Protein AF-A0Z032-F1 (afdb_monomer)

Mean predicted aligned error: 7.41 Å

pLDDT: mean 84.26, std 13.98, range [38.53, 97.0]

Nearest PDB st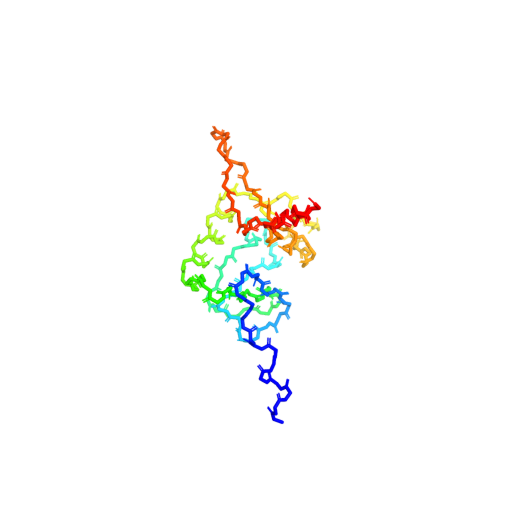ructures (foldseek):
  3okg-assembly3_B  TM=4.771E-01  e=6.243E+00  Caldanaerobacter subterraneus subsp. tengcongensis MB4
  6c9g-assembly1_B  TM=2.015E-01  e=5.875E+00  Homo sapiens

Foldseek 3Di:
DVVVVVVLDAAQFAKDKAWPDPSACWWADFKWALLRGQQIDRDDDHGTIGIHGHPPDDSVVVNVLSNVCSVQSVSSVQWDDDNGMTGHDSVVVRVCAPAPHWDQHPVRDTHGNGHHDDDPPPPPPD

Sequence (126 aa):
MQSEIKHFERHPYLWKIHSAFLAADFWLINKGTKEQLGKPIREYKKGCFGMLAPKYLDPKYSYYLCEFIWQSGLWQTYSCGAITWQHLRISDVRNVFEPGSYLLTSEGNAVLIAPVKLQVSTASLA

Solvent-accessible surface area (backbone atoms only — not comparable to full-atom values): 7380 Å² total; per-residue (Å²): 122,78,72,67,60,66,75,73,62,58,40,68,74,45,68,49,78,42,74,74,42,87,85,32,72,31,25,25,34,25,66,38,47,63,89,48,29,45,37,59,37,84,65,92,55,95,72,20,34,13,38,29,55,17,62,80,46,57,57,68,58,50,47,52,52,38,40,51,48,36,74,70,51,56,43,60,75,59,56,41,76,52,98,76,54,24,33,57,54,71,65,60,58,50,57,53,51,32,66,58,24,63,46,75,45,99,86,71,47,77,45,74,66,24,59,65,76,78,76,78,78,77,74,73,87,122

Secondary structure (DSSP, 8-state):
-HHHHGGGPPPSS--EEEET-TT-SEEE--EESGGGTT-EESS--TTPEEEE--TTS-HHHHHHHHHHHHHTT-GGGS-EEETTEEE--HHHHHHHTSTT-EEEPTTS-EEE-S------------

Structure (mmCIF, N/CA/C/O backbone):
data_AF-A0Z032-F1
#
_entry.id   AF-A0Z032-F1
#
loop_
_atom_site.group_PDB
_atom_site.id
_atom_site.type_symbol
_atom_site.label_atom_id
_atom_site.label_alt_id
_atom_site.label_comp_id
_atom_site.label_asym_id
_atom_site.label_entity_id
_atom_site.label_seq_id
_atom_site.pdbx_PDB_ins_code
_atom_site.Cartn_x
_atom_site.Cartn_y
_atom_site.Cartn_z
_atom_site.occupancy
_atom_site.B_iso_or_equiv
_atom_site.auth_seq_id
_atom_site.auth_comp_id
_atom_site.auth_asym_id
_atom_site.auth_atom_id
_atom_site.pdbx_PDB_model_num
ATOM 1 N N . MET A 1 1 ? 19.347 -20.477 -12.441 1.00 43.75 1 MET A N 1
ATOM 2 C CA . MET A 1 1 ? 18.309 -19.836 -13.283 1.00 43.75 1 MET A CA 1
ATOM 3 C C . MET A 1 1 ? 16.873 -20.189 -12.868 1.00 43.75 1 MET A C 1
ATOM 5 O O . MET A 1 1 ? 16.026 -19.316 -12.910 1.00 43.75 1 MET A O 1
ATOM 9 N N . GLN A 1 2 ? 16.567 -21.412 -12.402 1.00 38.53 2 GLN A N 1
ATOM 10 C CA . GLN A 1 2 ? 15.217 -21.773 -11.906 1.00 38.53 2 GLN A CA 1
ATOM 11 C C . GLN A 1 2 ? 14.861 -21.239 -10.500 1.00 38.53 2 GLN A C 1
ATOM 13 O O . GLN A 1 2 ? 13.692 -21.243 -10.124 1.00 38.53 2 GLN A O 1
ATOM 18 N N . SER A 1 3 ? 15.836 -20.763 -9.719 1.00 46.62 3 SER A N 1
ATOM 19 C CA . SER A 1 3 ? 15.624 -20.250 -8.356 1.00 46.62 3 SER A CA 1
ATOM 20 C C . SER A 1 3 ? 15.074 -18.818 -8.305 1.00 46.62 3 SER A C 1
ATOM 22 O O . SER A 1 3 ? 14.310 -18.500 -7.396 1.00 46.62 3 SER A O 1
ATOM 24 N N . GLU A 1 4 ? 15.402 -17.970 -9.284 1.00 43.50 4 GLU A N 1
ATOM 25 C CA . GLU A 1 4 ? 14.917 -16.580 -9.349 1.00 43.50 4 GLU A CA 1
ATOM 26 C C . GLU A 1 4 ? 13.443 -16.493 -9.768 1.00 43.50 4 GLU A C 1
ATOM 28 O O . GLU A 1 4 ? 12.715 -15.618 -9.306 1.00 43.50 4 GLU A O 1
ATOM 33 N N . ILE A 1 5 ? 12.962 -17.457 -10.559 1.00 49.69 5 ILE A N 1
ATOM 34 C CA . ILE A 1 5 ? 11.588 -17.482 -11.084 1.00 49.69 5 ILE A CA 1
ATOM 35 C C . ILE A 1 5 ? 10.552 -17.689 -9.960 1.00 49.69 5 ILE A C 1
ATOM 37 O O . ILE A 1 5 ? 9.451 -17.144 -10.024 1.00 49.69 5 ILE A O 1
ATOM 41 N N . LYS A 1 6 ? 10.907 -18.395 -8.875 1.00 55.50 6 LYS A N 1
ATOM 42 C CA . LYS A 1 6 ? 9.986 -18.659 -7.751 1.00 55.50 6 LYS A CA 1
ATOM 43 C C . LYS A 1 6 ? 9.644 -17.418 -6.915 1.00 55.50 6 LYS A C 1
ATOM 45 O O . LYS A 1 6 ? 8.608 -17.398 -6.254 1.00 55.50 6 LYS A O 1
ATOM 50 N N . HIS A 1 7 ? 10.477 -16.375 -6.925 1.00 55.66 7 HIS A N 1
ATOM 51 C CA . HIS A 1 7 ? 10.221 -15.181 -6.106 1.00 55.66 7 HIS A CA 1
ATOM 52 C C . HIS A 1 7 ? 9.080 -14.315 -6.658 1.00 55.66 7 HIS A C 1
ATOM 54 O O . HIS A 1 7 ? 8.372 -13.666 -5.884 1.00 55.66 7 HIS A O 1
ATOM 60 N N . PHE A 1 8 ? 8.850 -14.368 -7.971 1.00 66.25 8 PHE A N 1
ATOM 61 C CA . PHE A 1 8 ? 7.888 -13.520 -8.680 1.00 66.25 8 PHE A CA 1
ATOM 62 C C . PHE A 1 8 ? 6.522 -14.175 -8.910 1.00 66.25 8 PHE A C 1
ATOM 64 O O . PHE A 1 8 ? 5.617 -13.546 -9.452 1.00 66.25 8 PHE A O 1
ATOM 71 N N . GLU A 1 9 ? 6.340 -15.426 -8.481 1.00 82.88 9 GLU A N 1
ATOM 72 C CA . GLU A 1 9 ? 5.056 -16.112 -8.608 1.00 82.88 9 GLU A CA 1
ATOM 73 C C . GLU A 1 9 ? 3.986 -15.406 -7.765 1.00 82.88 9 GLU A C 1
ATOM 75 O O . GLU A 1 9 ? 4.133 -15.255 -6.551 1.00 82.88 9 GLU A O 1
ATOM 80 N N . ARG A 1 10 ? 2.899 -14.944 -8.385 1.00 86.50 10 ARG A N 1
ATOM 81 C CA . ARG A 1 10 ? 1.808 -14.285 -7.655 1.00 86.50 10 ARG A CA 1
ATOM 82 C C . ARG A 1 10 ? 1.042 -15.309 -6.833 1.00 86.50 10 ARG A C 1
ATOM 84 O O . ARG A 1 10 ? 0.616 -16.334 -7.359 1.00 86.50 10 ARG A O 1
ATOM 91 N N . HIS A 1 11 ? 0.798 -14.999 -5.562 1.00 88.25 11 HIS A N 1
ATOM 92 C CA . HIS A 1 11 ? -0.159 -15.782 -4.791 1.00 88.25 11 HIS A CA 1
ATOM 93 C C . HIS A 1 11 ? -1.570 -15.558 -5.372 1.00 88.25 11 HIS A C 1
ATOM 95 O O . HIS A 1 11 ? -1.875 -14.433 -5.780 1.00 88.25 11 HIS A O 1
ATOM 101 N N . PRO A 1 12 ? -2.453 -16.574 -5.399 1.00 86.81 12 PRO A N 1
ATOM 102 C CA . PRO A 1 12 ? -3.811 -16.420 -5.921 1.00 86.81 12 PRO A CA 1
ATOM 103 C C . PRO A 1 12 ? -4.588 -15.249 -5.299 1.00 86.81 12 PRO A C 1
ATOM 105 O O . PRO A 1 12 ? -5.244 -14.499 -6.016 1.00 86.81 12 PRO A O 1
ATOM 108 N N . TYR A 1 13 ? -4.448 -15.061 -3.981 1.00 83.88 13 TYR A N 1
ATOM 109 C CA . TYR A 1 13 ? -5.280 -14.134 -3.195 1.00 83.88 13 TYR A CA 1
ATOM 110 C C . TYR A 1 13 ? -4.511 -13.161 -2.292 1.00 83.88 13 TYR A C 1
ATOM 112 O O . TYR A 1 13 ? -5.117 -12.277 -1.703 1.00 83.88 13 TYR A O 1
ATOM 120 N N . LEU A 1 14 ? -3.196 -13.331 -2.129 1.00 89.19 14 LEU A N 1
ATOM 121 C CA . LEU A 1 14 ? -2.433 -12.588 -1.121 1.00 89.19 14 LEU A CA 1
ATOM 122 C C . LEU A 1 14 ? -1.464 -11.631 -1.793 1.00 89.19 14 LEU A C 1
ATOM 124 O O . LEU A 1 14 ? -0.842 -11.965 -2.803 1.00 89.19 14 LEU A O 1
ATOM 128 N N . TRP A 1 15 ? -1.335 -10.455 -1.196 1.00 91.44 15 TRP A N 1
ATOM 129 C CA . TRP A 1 15 ? -0.356 -9.463 -1.599 1.00 91.44 15 TRP A CA 1
ATOM 130 C C . TRP A 1 15 ? 1.049 -9.931 -1.227 1.00 91.44 15 TRP A C 1
ATOM 132 O O . TRP A 1 15 ? 1.269 -10.462 -0.136 1.00 91.44 15 TRP A O 1
ATOM 142 N N . LYS A 1 16 ? 2.022 -9.700 -2.112 1.00 92.38 16 LYS A N 1
ATOM 143 C CA . LYS A 1 16 ? 3.444 -9.826 -1.761 1.00 92.38 16 LYS A CA 1
ATOM 144 C C . LYS A 1 16 ? 4.041 -8.433 -1.617 1.00 92.38 16 LYS A C 1
ATOM 146 O O . LYS A 1 16 ? 3.987 -7.631 -2.546 1.00 92.38 16 LYS A O 1
ATOM 151 N N . ILE A 1 17 ? 4.605 -8.159 -0.440 1.00 93.25 17 ILE A N 1
ATOM 152 C CA . ILE A 1 17 ? 5.095 -6.830 -0.054 1.00 93.25 17 ILE A CA 1
ATOM 153 C C . ILE A 1 17 ? 6.537 -6.946 0.431 1.00 93.25 17 ILE A C 1
ATOM 155 O O . ILE A 1 17 ? 6.822 -7.631 1.424 1.00 93.25 17 ILE A O 1
ATOM 159 N N . HIS A 1 18 ? 7.447 -6.260 -0.259 1.00 90.81 18 HIS A N 1
ATOM 160 C CA . HIS A 1 18 ? 8.886 -6.303 0.004 1.00 90.81 18 HIS A CA 1
ATOM 161 C C . HIS A 1 18 ? 9.522 -4.914 -0.114 1.00 90.81 18 HIS A C 1
ATOM 163 O O . HIS A 1 18 ? 9.108 -4.082 -0.918 1.00 90.81 18 HIS A O 1
ATOM 169 N N . SER A 1 19 ? 10.572 -4.654 0.663 1.00 8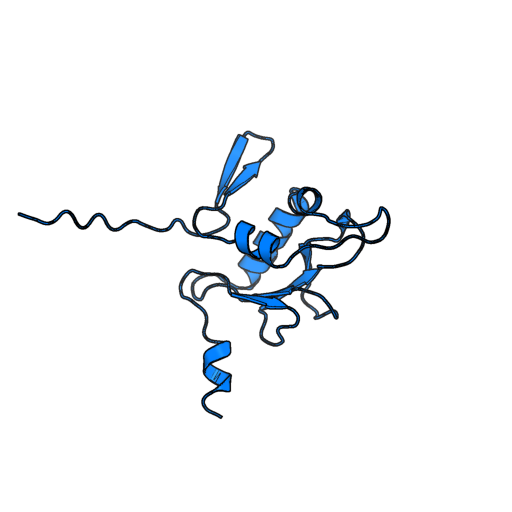7.50 19 SER A N 1
ATOM 170 C CA . SER A 1 19 ? 11.419 -3.473 0.473 1.00 87.50 19 SER A CA 1
ATOM 171 C C . SER A 1 19 ? 12.265 -3.626 -0.792 1.00 87.50 19 SER A C 1
ATOM 173 O O . SER A 1 19 ? 12.905 -4.662 -0.947 1.00 87.50 19 SER A O 1
ATOM 175 N N . ALA A 1 20 ? 12.316 -2.598 -1.646 1.00 72.25 20 ALA A N 1
ATOM 176 C CA . ALA A 1 20 ? 13.167 -2.576 -2.846 1.00 72.25 20 ALA A CA 1
ATOM 177 C C . ALA A 1 20 ? 12.985 -3.801 -3.773 1.00 72.25 20 ALA A C 1
ATOM 179 O O . ALA A 1 20 ? 13.926 -4.527 -4.080 1.00 72.25 20 ALA A O 1
ATOM 180 N N . PHE A 1 21 ? 11.747 -4.021 -4.219 1.00 80.06 21 PHE A N 1
ATOM 181 C CA . PHE A 1 21 ? 11.372 -5.130 -5.095 1.00 80.06 21 PHE A CA 1
ATOM 182 C C . PHE A 1 21 ? 11.221 -4.649 -6.543 1.00 80.06 21 PHE A C 1
ATOM 184 O O . PHE A 1 21 ? 10.351 -3.827 -6.822 1.00 80.06 21 PHE A O 1
ATOM 191 N N . LEU A 1 22 ? 12.083 -5.131 -7.448 1.00 75.75 22 LEU A N 1
ATOM 192 C CA . LEU A 1 22 ? 12.118 -4.683 -8.850 1.00 75.75 22 LEU A CA 1
ATOM 193 C C . LEU A 1 22 ? 10.936 -5.186 -9.684 1.00 75.75 22 LEU A C 1
ATOM 195 O O . LEU A 1 22 ? 10.499 -4.487 -10.585 1.00 75.75 22 LEU A O 1
ATOM 199 N N . ALA A 1 23 ? 10.397 -6.364 -9.370 1.00 84.88 23 ALA A N 1
ATOM 200 C CA . ALA A 1 23 ? 9.242 -6.924 -10.071 1.00 84.88 23 ALA A CA 1
ATOM 201 C C . ALA A 1 23 ? 7.902 -6.512 -9.447 1.00 84.88 23 ALA A C 1
ATOM 203 O O . ALA A 1 23 ? 6.898 -7.192 -9.642 1.00 84.88 23 ALA A O 1
ATOM 204 N N . ALA A 1 24 ? 7.894 -5.457 -8.632 1.00 91.88 24 ALA A N 1
ATOM 205 C CA . ALA A 1 24 ? 6.653 -4.904 -8.122 1.00 91.88 24 ALA A CA 1
ATOM 206 C C . ALA A 1 24 ? 5.807 -4.363 -9.280 1.00 91.88 24 ALA A C 1
ATOM 208 O O . ALA A 1 24 ? 6.345 -3.853 -10.261 1.00 91.88 24 ALA A O 1
ATOM 209 N N . ASP A 1 25 ? 4.487 -4.420 -9.133 1.00 94.06 25 ASP A N 1
ATOM 210 C CA . ASP A 1 25 ? 3.575 -3.741 -10.056 1.00 94.06 25 ASP A CA 1
ATOM 211 C C . ASP A 1 25 ? 3.652 -2.222 -9.893 1.00 94.06 25 ASP A C 1
ATOM 213 O O . ASP A 1 25 ? 3.531 -1.462 -10.852 1.00 94.06 25 ASP A O 1
ATOM 217 N N . PHE A 1 26 ? 3.823 -1.786 -8.647 1.00 95.44 26 PHE A N 1
ATOM 218 C CA . PHE A 1 26 ? 3.976 -0.398 -8.240 1.00 95.44 26 PHE A CA 1
ATOM 219 C C . PHE A 1 26 ? 4.628 -0.339 -6.855 1.00 95.44 26 PHE A C 1
ATOM 221 O O . PHE A 1 26 ? 4.845 -1.363 -6.199 1.00 95.44 26 PHE A O 1
ATOM 228 N N . TRP A 1 27 ? 4.931 0.868 -6.382 1.00 95.81 27 TRP A N 1
ATOM 229 C CA . TRP A 1 27 ? 5.599 1.072 -5.100 1.00 95.81 27 TRP A CA 1
ATOM 230 C C . TRP A 1 27 ? 4.821 2.023 -4.197 1.00 95.81 27 TRP A C 1
ATOM 232 O O . TRP A 1 27 ? 4.177 2.942 -4.682 1.00 95.81 27 TRP A O 1
ATOM 242 N N . LEU A 1 28 ? 4.911 1.838 -2.881 1.00 95.81 28 LEU A N 1
ATOM 243 C CA . LEU A 1 28 ? 4.400 2.772 -1.877 1.00 95.81 28 LEU A CA 1
ATOM 244 C C . LEU A 1 28 ? 5.546 3.586 -1.282 1.00 95.81 28 LEU A C 1
ATOM 246 O O . LEU A 1 28 ? 6.576 3.027 -0.878 1.00 95.81 28 LEU A O 1
ATOM 250 N N . ILE A 1 29 ? 5.354 4.900 -1.174 1.00 95.00 29 ILE A N 1
ATOM 251 C CA . ILE A 1 29 ? 6.310 5.780 -0.499 1.00 95.00 29 ILE A CA 1
ATOM 252 C C . ILE A 1 29 ? 6.382 5.406 0.985 1.00 95.00 29 ILE A C 1
ATOM 254 O O . ILE A 1 29 ? 5.418 5.538 1.729 1.00 95.00 29 ILE A O 1
ATOM 258 N N . ASN A 1 30 ? 7.553 4.957 1.429 1.00 93.06 30 ASN A N 1
ATOM 259 C CA . ASN A 1 30 ? 7.804 4.628 2.832 1.00 93.06 30 ASN A CA 1
ATOM 260 C C . ASN A 1 30 ? 8.296 5.841 3.625 1.00 93.06 30 ASN A C 1
ATOM 262 O O . ASN A 1 30 ? 7.925 5.991 4.774 1.00 93.06 30 ASN A O 1
ATOM 266 N N . LYS A 1 31 ? 9.157 6.685 3.044 1.00 92.12 31 LYS A N 1
ATOM 267 C CA . LYS A 1 31 ? 9.829 7.781 3.757 1.00 92.12 31 LYS A CA 1
ATOM 268 C C . LYS A 1 31 ? 9.504 9.121 3.120 1.00 92.12 31 LYS A C 1
ATOM 270 O O . LYS A 1 31 ? 9.633 9.259 1.901 1.00 92.12 31 LYS A O 1
ATOM 275 N N . GLY A 1 32 ? 9.171 10.107 3.942 1.00 90.88 32 GLY A N 1
ATOM 276 C CA . GLY A 1 32 ? 8.899 11.466 3.489 1.00 90.88 32 GLY A CA 1
ATOM 277 C C . GLY A 1 32 ? 8.125 12.277 4.518 1.00 90.88 32 GLY A C 1
ATOM 278 O O . GLY A 1 32 ? 8.200 12.018 5.721 1.00 90.88 32 GLY A O 1
ATOM 279 N N . THR A 1 33 ? 7.380 13.259 4.014 1.00 91.06 33 THR A N 1
ATOM 280 C CA . THR A 1 33 ? 6.383 13.989 4.809 1.00 91.06 33 THR A CA 1
ATOM 281 C C . THR A 1 33 ? 5.221 13.070 5.175 1.00 91.06 33 THR A C 1
ATOM 283 O O . THR A 1 33 ? 4.974 12.073 4.489 1.00 91.06 33 THR A O 1
ATOM 286 N N . LYS A 1 34 ? 4.500 13.402 6.250 1.00 91.00 34 LYS A N 1
ATOM 287 C CA . LYS A 1 34 ? 3.386 12.596 6.766 1.00 91.00 34 LYS A CA 1
ATOM 288 C C . LYS A 1 34 ? 2.318 12.343 5.698 1.00 91.00 34 LYS A C 1
ATOM 290 O O . LYS A 1 34 ? 1.774 11.248 5.607 1.00 91.00 34 LYS A O 1
ATOM 295 N N . GLU A 1 35 ? 2.077 13.333 4.849 1.00 91.44 35 GLU A N 1
ATOM 296 C CA . GLU A 1 35 ? 1.078 13.320 3.782 1.00 91.44 35 GLU A CA 1
ATOM 297 C C . GLU A 1 35 ? 1.515 12.475 2.580 1.00 91.44 35 GLU A C 1
ATOM 299 O O . GLU A 1 35 ? 0.678 12.033 1.799 1.00 91.44 35 GLU A O 1
ATOM 304 N N . GLN A 1 36 ? 2.816 12.236 2.408 1.00 92.62 36 GLN A N 1
ATOM 305 C CA . GLN A 1 36 ? 3.346 11.418 1.315 1.00 92.62 36 GLN A CA 1
ATOM 306 C C . GLN A 1 36 ? 3.386 9.926 1.650 1.00 92.62 36 GLN A C 1
ATOM 308 O O . GLN A 1 36 ? 3.524 9.111 0.736 1.00 92.62 36 GLN A O 1
ATOM 313 N N . LEU A 1 37 ? 3.299 9.560 2.930 1.00 94.19 37 LEU A N 1
ATOM 314 C CA . LEU A 1 37 ? 3.426 8.175 3.369 1.00 94.19 37 LEU A CA 1
ATOM 315 C C . LEU A 1 37 ? 2.329 7.292 2.776 1.00 94.19 37 LEU A C 1
ATOM 317 O O . LEU A 1 37 ? 1.150 7.629 2.798 1.00 94.19 37 LEU A O 1
ATOM 321 N N . GLY A 1 38 ? 2.738 6.147 2.237 1.00 94.88 38 GLY A N 1
ATOM 322 C CA . GLY A 1 38 ? 1.849 5.156 1.640 1.00 94.88 38 GLY A CA 1
ATOM 323 C C . GLY A 1 38 ? 1.254 5.557 0.290 1.00 94.88 38 GLY A C 1
ATOM 324 O O . GLY A 1 38 ? 0.518 4.763 -0.290 1.00 94.88 38 GLY A O 1
ATOM 325 N N . LYS A 1 39 ? 1.597 6.733 -0.258 1.00 96.56 39 LYS A N 1
ATOM 326 C CA . LYS A 1 39 ? 1.177 7.122 -1.608 1.00 96.56 39 LYS A CA 1
ATOM 327 C C . LYS A 1 39 ? 1.746 6.140 -2.641 1.00 96.56 39 LYS A C 1
ATOM 329 O O . LYS A 1 39 ? 2.966 5.919 -2.636 1.00 96.56 39 LYS A O 1
ATOM 334 N N . PRO A 1 40 ? 0.922 5.581 -3.544 1.00 97.00 40 PRO A N 1
ATOM 335 C CA . PRO A 1 40 ? 1.415 4.692 -4.580 1.00 97.00 40 PRO A CA 1
ATOM 336 C C . PRO A 1 40 ? 2.043 5.476 -5.743 1.00 97.00 40 PRO A C 1
ATOM 338 O O . PRO A 1 40 ? 1.530 6.498 -6.204 1.00 97.00 40 PRO A O 1
ATOM 341 N N . ILE A 1 41 ? 3.161 4.973 -6.253 1.00 95.50 41 ILE A N 1
ATOM 342 C CA . ILE A 1 41 ? 3.919 5.526 -7.377 1.00 95.50 41 ILE A CA 1
ATOM 343 C C . ILE A 1 41 ? 4.235 4.422 -8.387 1.00 95.50 41 ILE A C 1
ATOM 345 O O . ILE A 1 41 ? 4.454 3.268 -8.020 1.00 95.50 41 ILE A O 1
ATOM 349 N N . ARG A 1 42 ? 4.250 4.785 -9.672 1.00 93.38 42 ARG A N 1
ATOM 350 C CA . ARG A 1 42 ? 4.538 3.860 -10.782 1.00 93.38 42 ARG A CA 1
ATOM 351 C C . ARG A 1 42 ? 6.017 3.764 -11.130 1.00 93.38 42 ARG A C 1
ATOM 353 O O . ARG A 1 42 ? 6.411 2.860 -11.848 1.00 93.38 42 ARG A O 1
ATOM 360 N N . GLU A 1 43 ? 6.822 4.694 -10.638 1.00 90.38 43 GLU A N 1
ATOM 361 C CA . GLU A 1 43 ? 8.263 4.708 -10.850 1.00 90.38 43 GLU A CA 1
ATOM 362 C C . GLU A 1 43 ? 8.960 4.372 -9.539 1.00 90.38 43 GLU A C 1
ATOM 364 O O . GLU A 1 43 ? 8.634 4.922 -8.483 1.00 90.38 43 GLU A O 1
ATOM 369 N N . TYR A 1 44 ? 9.924 3.456 -9.595 1.00 86.06 44 TYR A N 1
ATOM 370 C CA . TYR A 1 44 ? 10.677 3.077 -8.412 1.00 86.06 44 TYR A CA 1
ATOM 371 C C . TYR A 1 44 ? 11.469 4.268 -7.861 1.00 86.06 44 TYR A C 1
ATOM 373 O O . TYR A 1 44 ? 12.272 4.891 -8.555 1.00 86.06 44 TYR A O 1
ATOM 381 N N . LYS A 1 45 ? 11.319 4.511 -6.557 1.00 85.12 45 LYS A N 1
ATOM 382 C CA . LYS A 1 45 ? 12.169 5.420 -5.787 1.00 85.12 45 LYS A CA 1
ATOM 383 C C . LYS A 1 45 ? 12.830 4.658 -4.645 1.00 85.12 45 LYS A C 1
ATOM 385 O O . LYS A 1 45 ? 12.177 3.887 -3.936 1.00 85.12 45 LYS A O 1
ATOM 390 N N . LYS A 1 46 ? 14.129 4.900 -4.432 1.00 85.62 46 LYS A N 1
ATOM 391 C CA . LYS A 1 46 ? 14.909 4.240 -3.375 1.00 85.62 46 LYS A CA 1
ATOM 392 C C . LYS A 1 46 ? 14.200 4.351 -2.023 1.00 85.62 46 LYS A C 1
ATOM 394 O O . LYS A 1 46 ? 13.846 5.441 -1.584 1.00 85.62 46 LYS A O 1
ATOM 399 N N . GLY A 1 47 ? 14.039 3.209 -1.360 1.00 84.88 47 GLY A N 1
ATOM 400 C CA . GLY A 1 47 ? 13.427 3.123 -0.035 1.00 84.88 47 GLY A CA 1
ATOM 401 C C . GLY A 1 47 ? 11.912 2.923 -0.028 1.00 84.88 47 GLY A C 1
ATOM 402 O O . GLY A 1 47 ? 11.364 2.810 1.061 1.00 84.88 47 GLY A O 1
ATOM 403 N N . CYS A 1 48 ? 11.245 2.837 -1.183 1.00 92.94 48 CYS A N 1
ATOM 404 C CA . CYS A 1 48 ? 9.825 2.484 -1.258 1.00 92.94 48 CYS A CA 1
ATOM 405 C C . CYS A 1 48 ? 9.574 0.983 -1.028 1.00 92.94 48 CYS A C 1
ATOM 407 O O . CYS A 1 48 ? 10.472 0.143 -1.184 1.00 92.94 48 CYS A O 1
ATOM 409 N N . PHE A 1 49 ? 8.334 0.645 -0.679 1.00 94.81 49 PHE A N 1
ATOM 410 C CA . PHE A 1 49 ? 7.872 -0.740 -0.607 1.00 94.81 49 PHE A CA 1
ATOM 411 C C . PHE A 1 49 ? 7.278 -1.152 -1.945 1.00 94.81 49 PHE A C 1
ATOM 413 O O . PHE A 1 49 ? 6.402 -0.468 -2.455 1.00 94.81 49 PHE A O 1
ATOM 420 N N . GLY A 1 50 ? 7.765 -2.240 -2.528 1.00 9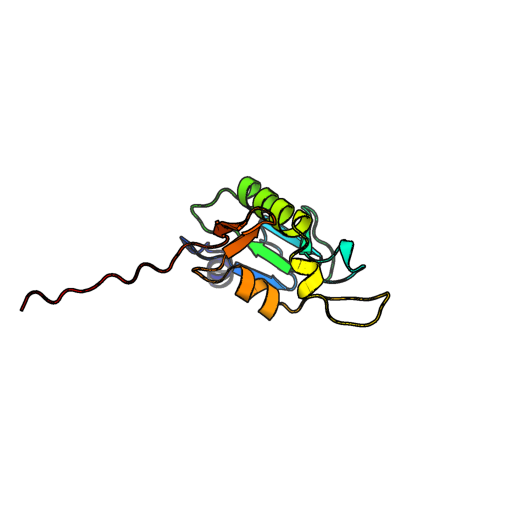4.88 50 GLY A N 1
ATOM 421 C CA . GLY A 1 50 ? 7.177 -2.807 -3.732 1.00 94.88 50 GLY A CA 1
ATOM 422 C C . GLY A 1 50 ? 5.942 -3.628 -3.397 1.00 94.88 50 GLY A C 1
ATOM 423 O O . GLY A 1 50 ? 5.970 -4.447 -2.472 1.00 94.88 50 GLY A O 1
ATOM 424 N N . MET A 1 51 ? 4.890 -3.400 -4.173 1.00 94.56 51 MET A N 1
ATOM 425 C CA . MET A 1 51 ? 3.610 -4.086 -4.089 1.00 94.56 51 MET A CA 1
ATOM 426 C C . MET A 1 51 ? 3.460 -4.996 -5.301 1.00 94.56 51 MET A C 1
ATOM 428 O O . MET A 1 51 ? 3.569 -4.543 -6.440 1.00 94.56 51 MET A O 1
ATOM 432 N N . LEU A 1 52 ? 3.200 -6.275 -5.059 1.00 93.81 52 LEU A N 1
ATOM 433 C CA . LEU A 1 52 ? 2.802 -7.214 -6.100 1.00 93.81 52 LEU A CA 1
ATOM 434 C C . LEU A 1 52 ? 1.382 -7.687 -5.814 1.00 93.81 52 LEU A C 1
ATOM 436 O O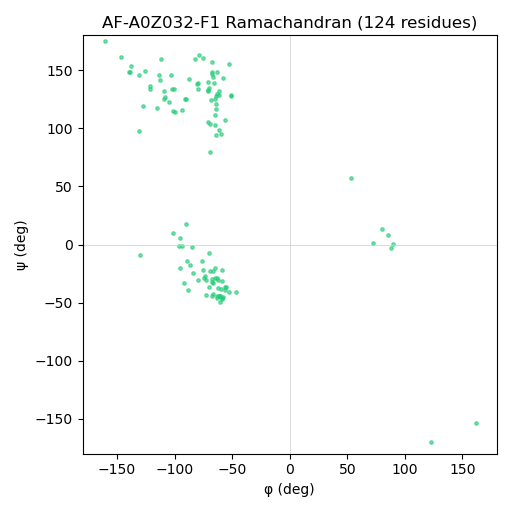 . LEU A 1 52 ? 1.122 -8.311 -4.776 1.00 93.81 52 LEU A O 1
ATOM 440 N N . ALA A 1 53 ? 0.483 -7.371 -6.740 1.00 92.69 53 ALA A N 1
ATOM 441 C CA . ALA A 1 53 ? -0.922 -7.711 -6.634 1.00 92.69 53 ALA A CA 1
ATOM 442 C C . ALA A 1 53 ? -1.138 -9.237 -6.719 1.00 92.69 53 ALA A C 1
ATOM 444 O O . ALA A 1 53 ? -0.399 -9.935 -7.434 1.00 92.69 53 ALA A O 1
ATOM 445 N N . PRO A 1 54 ? -2.163 -9.772 -6.030 1.00 91.88 54 PRO A N 1
ATOM 446 C CA . PRO A 1 54 ? -2.603 -11.152 -6.203 1.00 91.88 54 PRO A CA 1
ATOM 447 C C . PRO A 1 54 ? -2.895 -11.501 -7.667 1.00 91.88 54 PRO A C 1
ATOM 449 O O . PRO A 1 54 ? -3.245 -10.636 -8.463 1.00 91.88 54 PRO A O 1
ATOM 452 N N . LYS A 1 55 ? -2.813 -12.787 -8.025 1.00 90.25 55 LYS A N 1
ATOM 453 C CA . LYS A 1 55 ? -3.001 -13.254 -9.414 1.00 90.25 55 LYS A CA 1
ATOM 454 C C . LYS A 1 55 ? -4.350 -12.846 -10.021 1.00 90.25 55 LYS A C 1
ATOM 456 O O . LYS A 1 55 ? -4.412 -12.578 -11.215 1.00 90.25 55 LYS A O 1
ATOM 461 N N . TYR A 1 56 ? -5.412 -12.841 -9.217 1.00 87.19 56 TYR A N 1
ATOM 462 C CA . TYR A 1 56 ? -6.774 -12.548 -9.676 1.00 87.19 56 TYR A CA 1
ATOM 463 C C . TYR A 1 56 ? -7.190 -11.084 -9.499 1.00 87.19 56 TYR A C 1
ATOM 465 O O . TYR 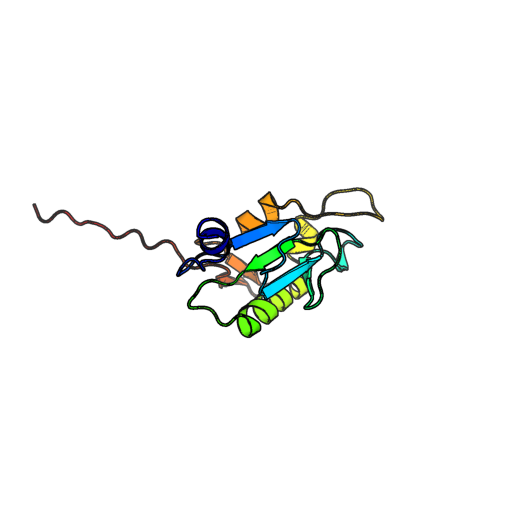A 1 56 ? -8.344 -10.752 -9.753 1.00 87.19 56 TYR A O 1
ATOM 473 N N . LEU A 1 57 ? -6.274 -10.216 -9.063 1.00 88.06 57 LEU A N 1
ATOM 474 C CA . LEU A 1 57 ? -6.524 -8.787 -8.938 1.00 88.06 57 LEU A CA 1
ATOM 475 C C . LEU A 1 57 ? -5.745 -8.047 -10.025 1.00 88.06 57 LEU A C 1
ATOM 477 O O . LEU A 1 57 ? -4.539 -8.242 -10.168 1.00 88.06 57 LEU A O 1
ATOM 481 N N . ASP A 1 58 ? -6.433 -7.206 -10.796 1.00 90.56 58 ASP A N 1
ATOM 482 C CA . ASP A 1 58 ? -5.775 -6.411 -11.828 1.00 90.56 58 ASP A CA 1
ATOM 483 C C . ASP A 1 58 ? -4.782 -5.416 -11.188 1.00 90.56 58 ASP A C 1
ATOM 485 O O . ASP A 1 58 ? -5.178 -4.647 -10.306 1.00 90.56 58 ASP A O 1
ATOM 489 N N . PRO A 1 59 ? -3.509 -5.375 -11.627 1.00 92.94 59 PRO A N 1
ATOM 490 C CA . PRO A 1 59 ? -2.511 -4.476 -11.053 1.00 92.94 59 PRO A CA 1
ATOM 491 C C . PRO A 1 59 ? -2.863 -2.984 -11.129 1.00 92.94 59 PRO A C 1
ATOM 493 O O . PRO A 1 59 ? -2.472 -2.221 -10.241 1.00 92.94 59 PRO A O 1
ATOM 496 N N . LYS A 1 60 ? -3.602 -2.535 -12.156 1.00 94.56 60 LYS A N 1
ATOM 497 C CA . LYS A 1 60 ? -4.031 -1.129 -12.247 1.00 94.56 60 LYS A CA 1
ATOM 498 C C . LYS A 1 60 ? -5.120 -0.851 -11.225 1.00 94.56 60 LYS A C 1
ATOM 500 O O . LYS A 1 60 ? -5.049 0.163 -10.538 1.00 94.56 60 LYS A O 1
ATOM 505 N N . TYR A 1 61 ? -6.086 -1.754 -11.082 1.00 92.19 61 TYR A N 1
ATOM 506 C CA . TYR A 1 61 ? -7.077 -1.656 -10.012 1.00 92.19 61 TYR A CA 1
ATOM 507 C C . TYR A 1 61 ? -6.406 -1.636 -8.629 1.00 92.19 61 TYR A C 1
ATOM 509 O O . TYR A 1 61 ? -6.713 -0.774 -7.809 1.00 92.19 61 TYR A O 1
ATOM 517 N N . SER A 1 62 ? -5.429 -2.515 -8.394 1.00 93.06 62 SER A N 1
ATOM 518 C CA . SER A 1 62 ? -4.628 -2.550 -7.165 1.00 93.06 62 SER A CA 1
ATOM 519 C C . SER A 1 62 ? -3.931 -1.224 -6.855 1.00 93.06 62 SER A C 1
ATOM 521 O O . SER A 1 62 ? -3.897 -0.814 -5.696 1.00 93.06 62 SER A O 1
ATOM 523 N N . TYR A 1 63 ? -3.410 -0.537 -7.874 1.00 96.12 63 TYR A N 1
ATOM 524 C CA . TYR A 1 63 ? -2.827 0.796 -7.723 1.00 96.12 63 TYR A CA 1
ATOM 525 C C . TYR A 1 63 ? -3.864 1.806 -7.211 1.00 96.12 63 TYR A C 1
ATOM 527 O O . TYR A 1 63 ? -3.617 2.483 -6.213 1.00 96.12 63 TYR A O 1
ATOM 535 N N . TYR A 1 64 ? -5.045 1.854 -7.837 1.00 95.19 64 TYR A N 1
ATOM 536 C CA . TYR A 1 64 ? -6.128 2.761 -7.437 1.00 95.19 64 TYR A CA 1
ATOM 537 C C . TYR A 1 64 ? -6.712 2.427 -6.059 1.00 95.19 64 TYR A C 1
ATOM 539 O O . TYR A 1 64 ? -7.065 3.335 -5.310 1.00 95.19 64 TYR A O 1
ATOM 547 N N . LEU A 1 65 ? -6.753 1.148 -5.675 1.00 92.75 65 LEU A N 1
ATOM 548 C CA . LEU A 1 65 ? -7.111 0.748 -4.312 1.00 92.75 65 LEU A CA 1
ATOM 549 C C . LEU A 1 65 ? -6.124 1.333 -3.290 1.00 92.75 65 LEU A C 1
ATOM 551 O O . LEU A 1 65 ? -6.538 1.873 -2.266 1.00 92.75 65 LEU A O 1
ATOM 555 N N . CYS A 1 66 ? -4.820 1.280 -3.567 1.00 95.12 66 CYS A N 1
ATOM 556 C CA . CYS A 1 66 ? -3.824 1.913 -2.703 1.00 95.12 66 CYS A CA 1
ATOM 557 C C . CYS A 1 66 ? -3.914 3.448 -2.715 1.00 95.12 66 CYS A C 1
ATOM 559 O O . CYS A 1 66 ? -3.652 4.063 -1.681 1.00 95.12 66 CYS A O 1
ATOM 561 N N . GLU A 1 67 ? -4.305 4.074 -3.833 1.00 96.00 67 GLU A N 1
ATOM 562 C CA . GLU A 1 67 ? -4.581 5.519 -3.873 1.00 96.00 67 GLU A CA 1
ATOM 563 C C . GLU A 1 67 ? -5.758 5.880 -2.971 1.00 96.00 67 GLU A C 1
ATOM 565 O O . GLU A 1 67 ? -5.650 6.825 -2.195 1.00 96.00 67 GLU A O 1
ATOM 570 N N . PHE A 1 68 ? -6.838 5.099 -3.017 1.00 93.38 68 PHE A N 1
ATOM 571 C CA . PHE A 1 68 ? -7.994 5.275 -2.143 1.00 93.38 68 PHE A CA 1
ATOM 572 C C . PHE A 1 68 ? -7.611 5.172 -0.657 1.00 93.38 68 PHE A C 1
ATOM 574 O O . PHE A 1 68 ? -7.950 6.057 0.126 1.00 93.38 68 PHE A O 1
ATOM 581 N N . ILE A 1 69 ? -6.836 4.150 -0.269 1.00 93.25 69 ILE A N 1
ATOM 582 C CA . ILE A 1 69 ? -6.353 3.983 1.118 1.00 93.25 69 ILE A CA 1
ATOM 583 C C . ILE A 1 69 ? -5.455 5.157 1.545 1.00 93.25 69 ILE A C 1
ATOM 585 O O . ILE A 1 69 ? -5.484 5.599 2.693 1.00 93.25 69 ILE A O 1
ATOM 589 N N . TRP A 1 70 ? -4.635 5.680 0.631 1.00 95.12 70 TRP A N 1
ATOM 590 C CA . TRP A 1 70 ? -3.815 6.856 0.912 1.00 95.12 70 TRP A CA 1
ATOM 591 C C . TRP A 1 70 ? -4.665 8.118 1.108 1.00 95.12 70 TRP A C 1
ATOM 593 O O . TRP A 1 70 ? -4.456 8.856 2.074 1.00 95.12 70 TRP A O 1
ATOM 603 N N . GLN A 1 71 ? -5.654 8.336 0.242 1.00 93.50 71 GLN A N 1
ATOM 604 C CA . GLN A 1 71 ?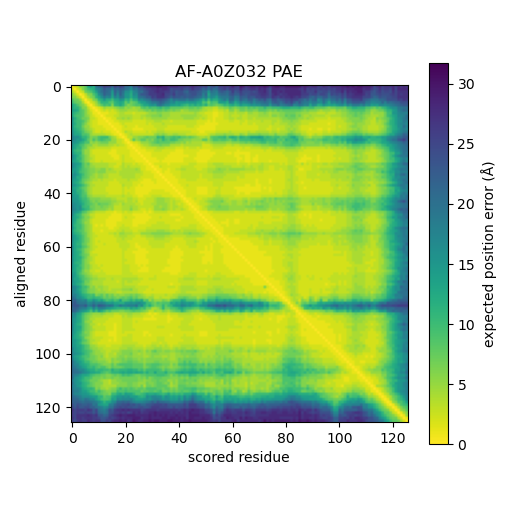 -6.586 9.464 0.330 1.00 93.50 71 GLN A CA 1
ATOM 605 C C . GLN A 1 71 ? -7.470 9.405 1.580 1.00 93.50 71 GLN A C 1
ATOM 607 O O . GLN A 1 71 ? -7.833 10.453 2.109 1.00 93.50 71 GLN A O 1
ATOM 612 N N . SER A 1 72 ? -7.772 8.208 2.094 1.00 90.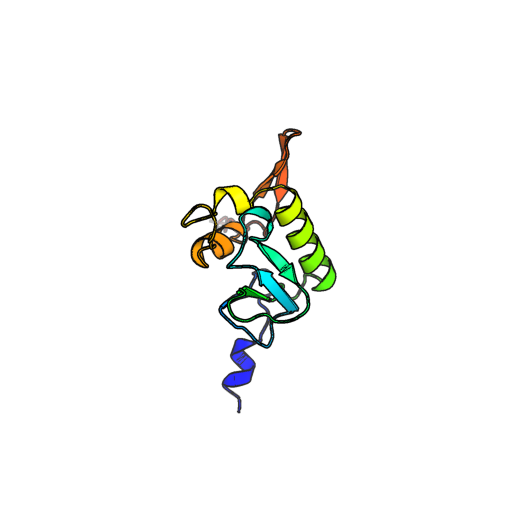94 72 SER A N 1
ATOM 613 C CA . SER A 1 72 ? -8.560 8.044 3.320 1.00 90.94 72 SER A CA 1
ATOM 614 C C . SER A 1 72 ? -7.823 8.476 4.591 1.00 90.94 72 SER A C 1
ATOM 616 O O . SER A 1 72 ? -8.411 8.467 5.670 1.00 90.94 72 SER A O 1
ATOM 618 N N . GLY A 1 73 ? -6.532 8.804 4.505 1.00 91.06 73 GLY A N 1
ATOM 619 C CA . GLY A 1 73 ? -5.756 9.222 5.666 1.00 91.06 73 GLY A CA 1
ATOM 620 C C . GLY A 1 73 ? -5.269 8.065 6.552 1.00 91.06 73 GLY A C 1
ATOM 621 O O . GLY A 1 73 ? -4.837 8.302 7.682 1.00 91.06 73 GLY A O 1
ATOM 622 N N . LEU A 1 74 ? -5.341 6.810 6.083 1.00 91.44 74 LEU A N 1
ATOM 623 C CA . LEU A 1 74 ? -5.007 5.646 6.913 1.00 91.44 74 LEU A CA 1
ATOM 624 C C . LEU A 1 74 ? -3.531 5.657 7.341 1.00 91.44 74 LEU A C 1
ATOM 626 O O . LEU A 1 74 ? -3.215 5.470 8.517 1.00 91.44 74 LEU A O 1
ATOM 630 N N . TRP A 1 75 ? -2.614 5.921 6.408 1.00 93.25 75 TRP A N 1
ATOM 631 C CA . TRP A 1 75 ? -1.167 5.820 6.643 1.00 93.25 75 TRP A CA 1
ATOM 632 C C . TRP A 1 75 ? -0.625 6.853 7.634 1.00 93.25 75 TRP A C 1
ATOM 634 O O . TRP A 1 75 ? 0.385 6.615 8.294 1.00 93.25 75 TRP A O 1
ATOM 644 N N . GLN A 1 76 ? -1.331 7.967 7.803 1.00 90.12 76 GLN A N 1
ATOM 645 C CA . GLN A 1 76 ? -1.032 9.026 8.759 1.00 90.12 76 GLN A CA 1
ATOM 646 C C . GLN A 1 76 ? -1.162 8.546 10.212 1.00 90.12 76 GLN A C 1
ATOM 648 O O . GLN A 1 76 ? -0.588 9.174 11.102 1.00 90.12 76 GLN A O 1
ATOM 653 N N . THR A 1 77 ? -1.893 7.454 10.462 1.00 90.00 77 THR A N 1
ATOM 654 C CA . THR A 1 77 ? -2.019 6.839 11.795 1.00 90.00 77 THR A CA 1
ATOM 655 C C . THR A 1 77 ? -0.865 5.879 12.111 1.00 90.00 77 THR A C 1
ATOM 657 O O . THR A 1 77 ? -0.513 5.705 13.274 1.00 90.00 77 THR A O 1
ATOM 660 N N . TYR A 1 78 ? -0.215 5.331 11.079 1.00 91.00 78 TYR A N 1
ATOM 661 C CA . TYR A 1 78 ? 0.945 4.433 11.179 1.00 91.00 78 TYR A CA 1
ATOM 662 C C . TYR A 1 78 ? 2.292 5.166 11.080 1.00 91.00 78 TYR A C 1
ATOM 664 O O . TYR A 1 78 ? 3.360 4.553 11.144 1.00 91.00 78 TYR A O 1
ATOM 672 N N . SER A 1 79 ? 2.268 6.486 10.891 1.00 89.12 79 SER A N 1
ATOM 673 C CA . SER A 1 79 ? 3.471 7.283 10.690 1.00 89.12 79 SER A CA 1
ATOM 674 C C . SER A 1 79 ? 4.366 7.287 11.932 1.00 89.12 79 SER A C 1
ATOM 676 O O . SER A 1 79 ? 3.938 7.693 13.012 1.00 89.12 79 SER A O 1
ATOM 678 N N . CYS A 1 80 ? 5.630 6.901 11.767 1.00 86.69 80 CYS A N 1
ATOM 679 C CA . CYS A 1 80 ? 6.641 6.909 12.823 1.00 86.69 80 CYS A CA 1
ATOM 680 C C . CYS A 1 80 ? 7.748 7.933 12.519 1.00 86.69 80 CYS A C 1
ATOM 682 O O . CYS A 1 80 ? 8.157 8.073 11.367 1.00 86.69 80 CYS A O 1
ATOM 684 N N . GLY A 1 81 ? 8.325 8.580 13.537 1.00 82.62 81 GLY A N 1
ATOM 685 C CA . GLY A 1 81 ? 9.521 9.428 13.392 1.00 82.62 81 GLY A CA 1
ATOM 686 C C . GLY A 1 81 ? 9.343 10.872 13.862 1.00 82.62 81 GLY A C 1
ATOM 687 O O . GLY A 1 81 ? 8.364 11.210 14.521 1.00 82.62 81 GLY A O 1
ATOM 688 N N . ALA A 1 82 ? 10.333 11.712 13.553 1.00 74.44 82 ALA A N 1
ATOM 689 C CA . ALA A 1 82 ? 10.350 13.122 13.935 1.00 74.44 82 ALA A CA 1
ATOM 690 C C . ALA A 1 82 ? 9.527 13.976 12.954 1.00 74.44 82 ALA A C 1
ATOM 692 O O . ALA A 1 82 ? 9.297 13.580 11.815 1.00 74.44 82 ALA A O 1
ATOM 693 N N . ILE A 1 83 ? 9.113 15.166 13.400 1.00 72.31 83 ILE A N 1
ATOM 694 C CA . ILE A 1 83 ? 8.073 16.015 12.786 1.00 72.31 83 ILE A CA 1
ATOM 695 C C . ILE A 1 83 ? 8.230 16.170 11.259 1.00 72.31 83 ILE A C 1
ATOM 697 O O . ILE A 1 83 ? 7.243 16.067 10.537 1.00 72.31 83 ILE A O 1
ATOM 701 N N . THR A 1 84 ? 9.455 16.342 10.756 1.00 74.00 84 THR A N 1
ATOM 702 C CA . THR A 1 84 ? 9.748 16.547 9.324 1.00 74.00 84 THR A CA 1
ATOM 703 C C . THR A 1 84 ? 10.117 15.284 8.545 1.00 74.00 84 THR A C 1
ATOM 705 O O . THR A 1 84 ? 10.012 15.282 7.321 1.00 74.00 84 THR A O 1
ATOM 708 N N . TRP A 1 85 ? 10.542 14.213 9.218 1.00 83.38 85 TRP A N 1
ATOM 709 C CA . TRP A 1 85 ? 11.014 12.981 8.583 1.00 83.38 85 TRP A CA 1
ATOM 710 C C . TRP A 1 85 ? 10.339 11.771 9.204 1.00 83.38 85 TRP A C 1
ATOM 712 O O . TRP A 1 85 ? 10.764 11.249 10.241 1.00 83.38 85 TRP A O 1
ATOM 722 N N . GLN A 1 86 ? 9.293 11.315 8.522 1.00 92.69 86 GLN A N 1
ATOM 723 C CA . GLN A 1 86 ? 8.483 10.193 8.960 1.00 92.69 86 GLN A CA 1
ATOM 724 C C . GLN A 1 86 ? 8.668 8.990 8.038 1.00 92.69 86 GLN A C 1
ATOM 726 O O . GLN A 1 86 ? 9.150 9.099 6.903 1.00 92.69 86 GLN A O 1
ATOM 731 N N . HIS A 1 87 ? 8.334 7.818 8.566 1.00 93.50 87 HIS A N 1
ATOM 732 C CA . HIS A 1 87 ? 8.420 6.560 7.849 1.00 93.50 87 HIS A CA 1
ATOM 733 C C . HIS A 1 87 ? 7.317 5.579 8.249 1.00 93.50 87 HIS A C 1
ATOM 735 O O . HIS A 1 87 ? 6.732 5.697 9.326 1.00 93.50 87 HIS A O 1
ATOM 741 N N . LEU A 1 88 ? 7.082 4.587 7.390 1.00 94.19 88 LEU A N 1
ATOM 742 C CA . LEU A 1 88 ? 6.223 3.437 7.661 1.00 94.19 88 LEU A CA 1
ATOM 743 C C . LEU A 1 88 ? 7.074 2.199 7.967 1.00 94.19 88 LEU A C 1
ATOM 745 O O . LEU A 1 88 ? 8.147 1.991 7.390 1.00 94.19 88 LEU A O 1
ATOM 749 N N . ARG A 1 89 ? 6.600 1.320 8.851 1.00 93.81 89 ARG A N 1
ATOM 750 C CA . ARG A 1 89 ? 7.226 0.003 9.014 1.00 93.81 89 ARG A CA 1
ATOM 751 C C . ARG A 1 89 ? 6.605 -0.962 8.019 1.00 93.81 89 ARG A C 1
ATOM 753 O O . ARG A 1 89 ? 5.405 -0.940 7.770 1.00 93.81 89 ARG A O 1
ATOM 760 N N . ILE A 1 90 ? 7.421 -1.855 7.466 1.00 93.19 90 ILE A N 1
ATOM 761 C CA . ILE A 1 90 ? 6.920 -2.868 6.529 1.00 93.19 90 ILE A CA 1
ATOM 762 C C . ILE A 1 90 ? 5.916 -3.823 7.195 1.00 93.19 90 ILE A C 1
ATOM 764 O O . ILE A 1 90 ? 5.028 -4.329 6.518 1.00 93.19 90 ILE A O 1
ATOM 768 N N . SER A 1 91 ? 6.041 -4.051 8.509 1.00 94.25 91 SER A N 1
ATOM 769 C CA . SER A 1 91 ? 5.065 -4.807 9.302 1.00 94.25 91 SER A CA 1
ATOM 770 C C . SER A 1 91 ? 3.684 -4.166 9.239 1.00 94.25 91 SER A C 1
ATOM 772 O O . SER A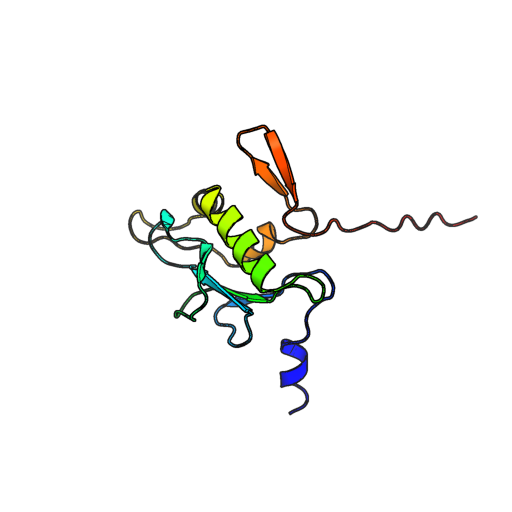 1 91 ? 2.713 -4.851 8.959 1.00 94.25 91 SER A O 1
ATOM 774 N N . ASP A 1 92 ? 3.613 -2.848 9.408 1.00 93.81 92 ASP A N 1
ATOM 775 C CA . ASP A 1 92 ? 2.349 -2.116 9.462 1.00 93.81 92 ASP A CA 1
ATOM 776 C C . ASP A 1 92 ? 1.647 -2.171 8.106 1.00 93.81 92 ASP A C 1
ATOM 778 O O . ASP A 1 92 ? 0.457 -2.460 8.021 1.00 93.81 92 ASP A O 1
ATOM 782 N N . VAL A 1 93 ? 2.418 -2.001 7.027 1.00 94.12 93 VAL A N 1
ATOM 783 C CA . VAL A 1 93 ? 1.903 -2.151 5.662 1.00 94.12 93 VAL A CA 1
ATOM 784 C C . VAL A 1 93 ? 1.389 -3.570 5.434 1.00 94.12 93 VAL A C 1
ATOM 786 O O . VAL A 1 93 ? 0.302 -3.734 4.898 1.00 94.12 93 VAL A O 1
ATOM 789 N N . ARG A 1 94 ? 2.121 -4.605 5.863 1.00 94.50 94 ARG A N 1
ATOM 790 C CA . ARG A 1 94 ? 1.668 -5.999 5.719 1.00 94.50 94 ARG A CA 1
ATOM 791 C C . ARG A 1 94 ? 0.363 -6.259 6.464 1.00 94.50 94 ARG A C 1
ATOM 793 O O . ARG A 1 94 ? -0.532 -6.830 5.854 1.00 94.50 94 ARG A O 1
ATOM 800 N N . ASN A 1 95 ? 0.234 -5.769 7.694 1.00 92.62 95 ASN A N 1
ATOM 801 C CA . ASN A 1 95 ? -0.966 -5.939 8.517 1.00 92.62 95 ASN A CA 1
ATOM 802 C C . ASN A 1 95 ? -2.218 -5.341 7.845 1.00 92.62 95 ASN A C 1
ATOM 804 O O . ASN A 1 95 ? -3.289 -5.943 7.861 1.00 92.62 95 ASN A O 1
ATOM 808 N N . VAL A 1 96 ? -2.089 -4.190 7.177 1.00 92.31 96 VAL A N 1
ATOM 809 C CA . VAL 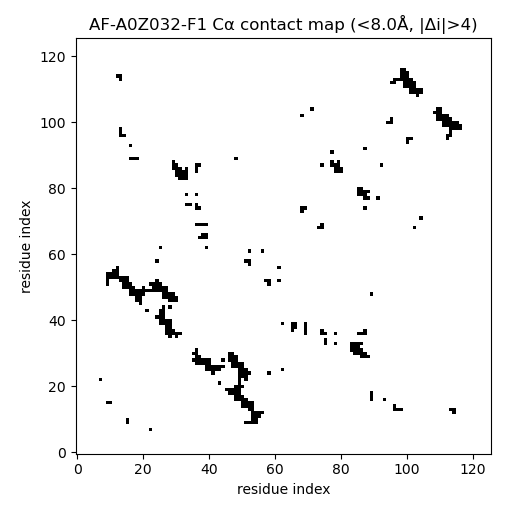A 1 96 ? -3.207 -3.564 6.439 1.00 92.31 96 VAL A CA 1
ATOM 810 C C . VAL A 1 96 ? -3.723 -4.449 5.296 1.00 92.31 96 VAL A C 1
ATOM 812 O O . VAL A 1 96 ? -4.911 -4.418 4.989 1.00 92.31 96 VAL A O 1
ATOM 815 N N . PHE A 1 97 ? -2.858 -5.268 4.693 1.00 92.38 97 PHE A N 1
ATOM 816 C CA . PHE A 1 97 ? -3.218 -6.192 3.611 1.00 92.38 97 PHE A CA 1
ATOM 817 C C . PHE A 1 97 ? -3.377 -7.650 4.074 1.00 92.38 97 PHE A C 1
ATOM 819 O O . PHE A 1 97 ? -3.484 -8.550 3.233 1.00 92.38 97 PHE A O 1
ATOM 826 N N . GLU A 1 98 ? -3.390 -7.911 5.384 1.00 90.81 98 GLU A N 1
ATOM 827 C CA . GLU A 1 98 ? -3.688 -9.244 5.904 1.00 90.81 98 GLU A CA 1
ATOM 828 C C . GLU A 1 98 ? -5.149 -9.638 5.633 1.00 90.81 98 GLU A C 1
ATOM 830 O O . GLU A 1 98 ? -6.038 -8.786 5.630 1.00 90.81 98 GLU A O 1
ATOM 835 N N . PRO A 1 99 ? -5.433 -10.932 5.396 1.00 87.75 99 PRO A N 1
ATOM 836 C CA . PRO A 1 99 ? -6.791 -11.410 5.171 1.00 87.75 99 PRO A CA 1
ATOM 837 C C . PRO A 1 99 ? -7.781 -10.967 6.250 1.00 87.75 99 PRO A C 1
ATOM 839 O O . PRO A 1 99 ? -7.569 -11.224 7.432 1.00 87.75 99 PRO A O 1
ATOM 842 N N . GLY A 1 100 ? -8.898 -10.371 5.829 1.00 84.56 100 GLY A N 1
ATOM 843 C CA . GLY A 1 100 ? -9.926 -9.854 6.736 1.00 84.56 100 GLY A CA 1
ATOM 844 C C . GLY A 1 100 ? -9.713 -8.410 7.197 1.00 84.56 100 GLY A C 1
ATOM 845 O O . GLY A 1 100 ? -10.590 -7.875 7.870 1.00 84.56 100 GLY A O 1
ATOM 846 N N . SER A 1 101 ? -8.614 -7.756 6.810 1.00 88.56 101 SER A N 1
ATOM 847 C CA . SER A 1 101 ? -8.411 -6.331 7.077 1.00 88.56 101 SER A CA 1
ATOM 848 C C . SER A 1 101 ? -9.420 -5.461 6.322 1.00 88.56 101 SER A C 1
ATOM 850 O O . SER A 1 101 ? -9.737 -5.693 5.148 1.00 88.56 101 SER A O 1
ATOM 852 N N . TYR A 1 102 ? -9.912 -4.430 7.007 1.00 88.06 102 TYR A N 1
ATOM 853 C CA . TYR A 1 102 ? -10.895 -3.481 6.496 1.00 88.06 102 TYR A CA 1
ATOM 854 C C . TYR A 1 102 ? -10.547 -2.044 6.901 1.00 88.06 102 TYR A C 1
ATOM 856 O O . TYR A 1 102 ? -9.909 -1.800 7.924 1.00 88.06 102 TYR A O 1
ATOM 864 N N . LEU A 1 103 ? -10.998 -1.090 6.093 1.00 87.06 103 LEU A N 1
ATOM 865 C CA . LEU A 1 103 ? -11.012 0.337 6.396 1.00 87.06 103 LEU A CA 1
ATOM 866 C C . LEU A 1 103 ? -12.425 0.727 6.839 1.00 87.06 103 LEU A C 1
ATOM 868 O O . LEU A 1 103 ? -13.387 0.381 6.159 1.00 87.06 103 LEU A O 1
ATOM 872 N N . LEU A 1 104 ? -12.559 1.492 7.922 1.00 84.25 104 LEU A N 1
ATOM 873 C CA . LEU A 1 104 ? -13.812 2.183 8.238 1.00 84.25 104 LEU A CA 1
ATOM 874 C C . LEU A 1 104 ? -13.806 3.572 7.600 1.00 84.25 104 LEU A C 1
ATOM 876 O O . LEU A 1 104 ? -12.878 4.351 7.820 1.00 84.25 104 LEU A O 1
ATOM 880 N N . THR A 1 105 ? -14.829 3.884 6.809 1.00 81.94 105 THR A N 1
ATOM 881 C CA . THR A 1 105 ? -15.023 5.234 6.272 1.00 81.94 105 THR A CA 1
ATOM 882 C C . THR A 1 105 ? -15.635 6.152 7.329 1.00 81.94 105 THR A C 1
ATOM 884 O O . THR A 1 105 ? -16.224 5.697 8.311 1.00 81.94 105 THR A O 1
ATOM 887 N N . SER A 1 106 ? -15.553 7.465 7.108 1.00 79.19 106 SER A N 1
ATOM 888 C CA . SER A 1 106 ? -16.212 8.473 7.953 1.00 79.19 106 SER A CA 1
ATOM 889 C C . SER A 1 106 ? -17.735 8.316 8.022 1.00 79.19 106 SER A C 1
ATOM 891 O O . SER A 1 106 ? -18.359 8.790 8.962 1.00 79.19 106 SER A O 1
ATOM 893 N N . GLU A 1 107 ? -18.329 7.644 7.036 1.00 87.31 107 GLU A N 1
ATOM 894 C CA . GLU A 1 107 ? -19.763 7.343 6.956 1.00 87.31 107 GLU A CA 1
ATOM 895 C C . GLU A 1 107 ? -20.144 6.068 7.728 1.00 87.31 107 GLU A C 1
ATOM 897 O O . GLU A 1 107 ? -21.315 5.702 7.772 1.00 87.31 107 GLU A O 1
ATOM 902 N N . GLY A 1 108 ? -19.170 5.368 8.322 1.00 83.75 108 GLY A N 1
ATOM 903 C CA . GLY A 1 108 ? -19.385 4.112 9.043 1.00 83.75 108 GLY A CA 1
ATOM 904 C C . GLY A 1 108 ? -19.380 2.860 8.160 1.00 83.75 108 GLY A C 1
ATOM 905 O O . GLY A 1 108 ? -19.670 1.771 8.652 1.00 83.75 108 GLY A O 1
ATOM 906 N N . ASN A 1 109 ? -19.028 2.977 6.876 1.00 86.94 109 ASN A N 1
ATOM 907 C CA . ASN A 1 109 ? -18.944 1.832 5.968 1.00 86.94 109 ASN A CA 1
ATOM 908 C C . ASN A 1 109 ? -17.620 1.078 6.160 1.00 86.94 109 ASN A C 1
ATOM 910 O O . ASN A 1 109 ? -16.560 1.694 6.262 1.00 86.94 109 ASN A O 1
ATOM 914 N N . ALA A 1 110 ? -17.663 -0.258 6.158 1.00 85.62 110 ALA A N 1
ATOM 915 C CA . ALA A 1 110 ? -16.466 -1.097 6.163 1.00 85.62 110 ALA A CA 1
ATOM 916 C C . ALA A 1 110 ? -16.068 -1.474 4.727 1.00 85.62 110 ALA A C 1
ATOM 918 O O . ALA A 1 110 ? -16.800 -2.179 4.032 1.00 85.62 110 ALA A O 1
ATOM 919 N N . VAL A 1 111 ? -14.894 -1.025 4.286 1.00 85.94 111 VAL A N 1
ATOM 920 C CA . VAL A 1 111 ? -14.308 -1.369 2.987 1.00 85.94 111 VAL A CA 1
ATOM 921 C C . VAL A 1 111 ? -13.267 -2.458 3.194 1.00 85.94 111 VAL A C 1
ATOM 923 O O . VAL A 1 111 ? -12.239 -2.231 3.830 1.00 85.94 111 VAL A O 1
ATOM 926 N N . LEU A 1 112 ? -13.523 -3.647 2.657 1.00 84.19 112 LEU A N 1
ATOM 927 C CA . LEU A 1 112 ? -12.591 -4.767 2.736 1.00 84.19 112 LEU A CA 1
ATOM 928 C C . LEU A 1 112 ? -11.338 -4.476 1.889 1.00 84.19 112 LEU A C 1
ATOM 930 O O . LEU A 1 112 ? -11.443 -4.215 0.692 1.00 84.19 112 LEU A O 1
ATOM 934 N N . ILE A 1 113 ? -10.155 -4.541 2.504 1.00 83.75 113 ILE A N 1
ATOM 935 C CA . ILE A 1 113 ? -8.867 -4.272 1.837 1.00 83.75 113 ILE A CA 1
ATOM 936 C C . ILE A 1 113 ? -8.256 -5.566 1.282 1.00 83.75 113 ILE A C 1
ATOM 938 O O . ILE A 1 113 ? -7.594 -5.568 0.241 1.00 83.75 113 ILE A O 1
ATOM 942 N N . ALA A 1 114 ? -8.482 -6.681 1.973 1.00 79.50 114 ALA A N 1
ATOM 943 C CA . ALA A 1 114 ? -7.915 -7.980 1.647 1.00 79.50 114 ALA A CA 1
ATOM 944 C C . ALA A 1 114 ? -8.962 -9.091 1.818 1.00 79.50 114 ALA A C 1
ATOM 946 O O . ALA A 1 114 ? -9.834 -8.988 2.682 1.00 79.50 114 ALA A O 1
ATOM 947 N N . PRO A 1 115 ? -8.892 -10.167 1.014 1.00 75.75 115 PRO A N 1
ATOM 948 C CA . PRO A 1 115 ? -9.902 -11.218 1.029 1.00 75.75 115 PRO A CA 1
ATOM 949 C C . PRO A 1 115 ? -10.042 -11.839 2.418 1.00 75.75 115 PRO A C 1
ATOM 951 O O . PRO A 1 115 ? -9.056 -12.041 3.124 1.00 75.75 115 PRO A O 1
ATOM 954 N N . VAL A 1 116 ? -11.269 -12.182 2.802 1.00 74.56 116 VAL A N 1
ATOM 955 C CA . VAL A 1 116 ? -11.522 -12.889 4.059 1.00 74.56 116 VAL A CA 1
ATOM 956 C C . VAL A 1 116 ? -11.002 -14.317 3.934 1.00 74.56 116 VAL A C 1
ATOM 958 O O . VAL A 1 116 ? -11.245 -15.002 2.937 1.00 74.56 116 VAL A O 1
ATOM 961 N N . LYS A 1 117 ? -10.292 -14.793 4.958 1.00 68.06 117 LYS A N 1
ATOM 962 C CA . LYS A 1 117 ? -9.922 -16.204 5.045 1.00 68.06 117 LYS A CA 1
ATOM 963 C C . LYS A 1 117 ? -11.193 -17.015 5.295 1.00 68.06 117 LYS A C 1
ATOM 965 O O . LYS A 1 117 ? -11.708 -17.028 6.409 1.00 68.06 117 LYS A O 1
ATOM 970 N N . LEU A 1 118 ? -11.701 -17.685 4.264 1.00 61.00 118 LEU A N 1
ATOM 971 C CA . LEU A 1 118 ? -12.809 -18.622 4.421 1.00 61.00 118 LEU A CA 1
ATOM 972 C C . LEU A 1 118 ? -12.323 -19.791 5.283 1.00 61.00 118 LEU A C 1
ATOM 974 O O . LEU A 1 118 ? -11.469 -20.572 4.858 1.00 61.00 118 LEU A O 1
ATOM 978 N N . GLN A 1 119 ? -12.838 -19.908 6.507 1.00 59.78 119 GLN A N 1
ATOM 979 C CA . GLN A 1 119 ? -12.751 -21.171 7.224 1.00 59.78 119 GLN A CA 1
ATOM 980 C C . GLN A 1 119 ? -13.698 -22.131 6.516 1.00 59.78 119 GLN A C 1
ATOM 982 O O . GLN A 1 119 ? -14.916 -22.003 6.614 1.00 59.78 119 GLN A O 1
ATOM 987 N N . VAL A 1 120 ? -13.139 -23.073 5.758 1.00 58.41 120 VAL A N 1
ATOM 988 C CA . VAL A 1 120 ? -13.912 -24.234 5.329 1.00 58.41 120 VAL A CA 1
ATOM 989 C C . VAL A 1 120 ? -14.238 -24.982 6.614 1.00 58.41 120 VAL A C 1
ATOM 991 O O . VAL A 1 120 ? -13.360 -25.600 7.211 1.00 58.41 120 VAL A O 1
ATOM 994 N N . SER A 1 121 ? -15.476 -24.845 7.088 1.00 51.78 121 SER A N 1
ATOM 995 C CA . SER A 1 121 ? -16.011 -25.737 8.104 1.00 51.78 121 SER A CA 1
ATOM 996 C C . SER A 1 121 ? -15.993 -27.124 7.486 1.00 51.78 121 SER A C 1
ATOM 998 O O . SER A 1 121 ? -16.856 -27.470 6.678 1.00 51.78 121 SER A O 1
ATOM 1000 N N . THR A 1 122 ? -14.972 -27.912 7.808 1.00 54.22 122 THR A N 1
ATOM 1001 C CA . THR A 1 122 ? -15.043 -29.354 7.637 1.00 54.22 122 THR A CA 1
ATOM 1002 C C . THR A 1 122 ? -16.041 -29.826 8.684 1.00 54.22 122 THR A C 1
ATOM 1004 O O . THR A 1 122 ? -15.670 -30.256 9.774 1.00 54.22 122 THR A O 1
ATOM 1007 N N . ALA A 1 123 ? -17.332 -29.671 8.388 1.00 53.62 123 ALA A N 1
ATOM 1008 C CA . ALA A 1 123 ? -18.352 -30.459 9.042 1.00 53.62 123 ALA A CA 1
ATOM 1009 C C . ALA A 1 123 ? -18.004 -31.908 8.697 1.00 53.62 123 ALA A C 1
ATOM 1011 O O . ALA A 1 123 ? -18.274 -32.386 7.596 1.00 53.62 123 ALA A O 1
ATOM 1012 N N . SER A 1 124 ? -17.273 -32.555 9.603 1.00 51.84 124 SER A N 1
ATOM 1013 C CA . SER A 1 124 ? -17.073 -33.992 9.581 1.00 51.84 124 SER A CA 1
ATOM 1014 C C . SER A 1 124 ? -18.468 -34.596 9.593 1.00 51.84 124 SER A C 1
ATOM 1016 O O . SER A 1 124 ? -19.163 -34.511 10.602 1.00 51.84 124 SER A O 1
ATOM 1018 N N . LEU A 1 125 ? -18.893 -35.135 8.453 1.00 49.28 125 LEU A N 1
ATOM 1019 C CA . LEU A 1 125 ? -20.020 -36.053 8.389 1.00 49.28 125 LEU A CA 1
ATOM 1020 C C . LEU A 1 125 ? -19.593 -37.287 9.192 1.00 49.28 125 LEU A C 1
ATOM 1022 O O . LEU A 1 125 ? -18.835 -38.117 8.693 1.00 49.28 125 LEU A O 1
ATOM 1026 N N . ALA A 1 126 ? -19.971 -37.297 10.469 1.00 53.06 126 ALA A N 1
ATOM 1027 C CA . ALA A 1 126 ? -19.956 -38.469 11.332 1.00 53.06 126 ALA A CA 1
ATOM 1028 C C . ALA A 1 126 ? -21.246 -39.266 11.119 1.00 53.06 126 ALA A C 1
ATOM 1030 O O . ALA A 1 126 ? -22.296 -38.618 10.893 1.00 53.06 126 ALA A O 1
#

Radius of gyration: 16.33 Å; Cα contacts (8 Å, |Δi|>4): 217; chains: 1; bounding box: 38×55×27 Å